Protein AF-A0A920PXG8-F1 (afdb_monomer)

pLDDT: mean 84.92, std 15.54, range [51.03, 98.5]

Nearest PDB structures (foldseek):
  7tkv-assembly1_A  TM=8.127E-01  e=6.609E-08  Brucella abortus 2308
  7tkv-assembly1_B  TM=7.914E-01  e=1.998E-07  Brucella abortus 2308
  4ayr-assembly1_A  TM=6.061E-01  e=6.310E+00  Caulobacter sp. K31
  1gsz-assembly1_A  TM=3.760E-01  e=9.124E+00  Alicyclobacillus acidocaldarius

Foldseek 3Di:
DVVVVVVCCVPCVVVCVVVVVVVVVVVVVVVPPPPPPPDCDPVVLVVLCVVQVVQFDPPQADGDWFFFFPPLVSLVSLLLCVLQVNDPVSLVRSVSNLVQLCPECQADPPPGAGAGTARGRRNHHGPPDGDPVSRVSSVVSVVSSCQCPDPPDDRPNCPPPPVVPDD

Radius of gyration: 22.2 Å; Cα contacts (8 Å, |Δi|>4): 178; chains: 1; bounding box: 36×55×65 Å

Structure (mmCIF, N/CA/C/O backbone):
data_AF-A0A920PXG8-F1
#
_entry.id   AF-A0A920PXG8-F1
#
loop_
_atom_site.group_PDB
_atom_site.id
_atom_site.type_symbol
_atom_site.label_atom_id
_atom_site.label_alt_id
_atom_site.label_comp_id
_atom_site.label_asym_id
_atom_site.label_entity_id
_atom_site.label_seq_id
_atom_site.pdbx_PDB_ins_code
_atom_site.Cartn_x
_atom_site.Cartn_y
_atom_site.Cartn_z
_atom_site.occupancy
_atom_site.B_iso_or_equiv
_atom_site.auth_seq_id
_atom_site.auth_comp_id
_atom_site.auth_asym_id
_atom_site.auth_atom_id
_atom_site.pdbx_PDB_model_num
ATOM 1 N N . MET A 1 1 ? -15.198 22.762 31.314 1.00 51.38 1 MET A N 1
ATOM 2 C CA . MET A 1 1 ? -14.134 22.666 30.285 1.00 51.38 1 MET A CA 1
ATOM 3 C C . MET A 1 1 ? -14.190 23.808 29.268 1.00 51.38 1 MET A C 1
ATOM 5 O O . MET A 1 1 ? -13.153 24.410 29.036 1.00 51.38 1 MET A O 1
ATOM 9 N N . LEU A 1 2 ? -15.358 24.199 28.737 1.00 52.75 2 LEU A N 1
ATOM 10 C CA . LEU A 1 2 ? -15.467 25.340 27.804 1.00 52.75 2 LEU A CA 1
ATOM 11 C C . LEU A 1 2 ? -15.042 26.699 28.407 1.00 52.75 2 LEU A C 1
ATOM 13 O O . LEU A 1 2 ? -14.399 27.492 27.730 1.00 52.75 2 LEU A O 1
ATOM 17 N N . GLU A 1 3 ? -15.285 26.941 29.700 1.00 55.19 3 GLU A N 1
ATOM 18 C CA . GLU A 1 3 ? -14.822 28.167 30.380 1.00 55.19 3 GLU A CA 1
ATOM 19 C C . GLU A 1 3 ? -13.302 28.240 30.599 1.00 55.19 3 GLU A C 1
ATOM 21 O O . GLU A 1 3 ? -12.749 29.327 30.751 1.00 55.19 3 GLU A O 1
ATOM 26 N N . SER A 1 4 ? -12.627 27.088 30.645 1.00 57.41 4 SER A N 1
ATOM 27 C CA . SER A 1 4 ? -11.168 27.006 30.795 1.00 57.41 4 SER A CA 1
ATOM 28 C C . SER A 1 4 ? -10.476 27.319 29.467 1.00 57.41 4 SER A C 1
ATOM 30 O O . SER A 1 4 ? -9.504 28.069 29.457 1.00 57.41 4 SER A O 1
ATOM 32 N N . VAL A 1 5 ? -11.041 26.851 28.349 1.00 62.44 5 VAL A N 1
ATOM 33 C CA . VAL A 1 5 ? -10.594 27.212 26.995 1.00 62.44 5 VAL A CA 1
ATOM 34 C C . VAL A 1 5 ? -10.846 28.700 26.716 1.00 62.44 5 VAL A C 1
ATOM 36 O O . VAL A 1 5 ? -9.954 29.390 26.228 1.00 62.44 5 VAL A O 1
ATOM 39 N N . ALA A 1 6 ? -12.012 29.230 27.106 1.00 67.19 6 ALA A N 1
ATOM 40 C CA . ALA A 1 6 ? -12.342 30.648 26.934 1.00 67.19 6 ALA A CA 1
ATOM 41 C C . ALA A 1 6 ? -11.426 31.587 27.748 1.00 67.19 6 ALA A C 1
ATOM 43 O O . ALA A 1 6 ? -10.987 32.614 27.231 1.00 67.19 6 ALA A O 1
ATOM 44 N N . ARG A 1 7 ? -11.077 31.219 28.993 1.00 61.12 7 ARG A N 1
ATOM 45 C CA . ARG A 1 7 ? -10.114 31.973 29.822 1.00 61.12 7 ARG A CA 1
ATOM 46 C C . ARG A 1 7 ? -8.683 31.896 29.293 1.00 61.12 7 ARG A C 1
ATOM 48 O O . ARG A 1 7 ? -7.979 32.902 29.319 1.00 61.12 7 ARG A O 1
ATOM 55 N N . SER A 1 8 ? -8.265 30.738 28.779 1.00 60.31 8 SER A N 1
ATOM 56 C CA . SER A 1 8 ? -6.946 30.596 28.150 1.00 60.31 8 SER A CA 1
ATOM 57 C C . SER A 1 8 ? -6.835 31.459 26.889 1.00 60.31 8 SER A C 1
ATOM 59 O O . SER A 1 8 ? -5.810 32.090 26.673 1.00 60.31 8 SER A O 1
ATOM 61 N N . TYR A 1 9 ? -7.905 31.573 26.095 1.00 60.62 9 TYR A N 1
ATOM 62 C CA . TYR A 1 9 ? -7.923 32.420 24.897 1.00 60.62 9 TYR A CA 1
ATOM 63 C C . TYR A 1 9 ? -7.805 33.924 25.210 1.00 60.62 9 TYR A C 1
ATOM 65 O O . TYR A 1 9 ? -7.191 34.669 24.449 1.00 60.62 9 TYR A O 1
ATOM 73 N N . GLN A 1 10 ? -8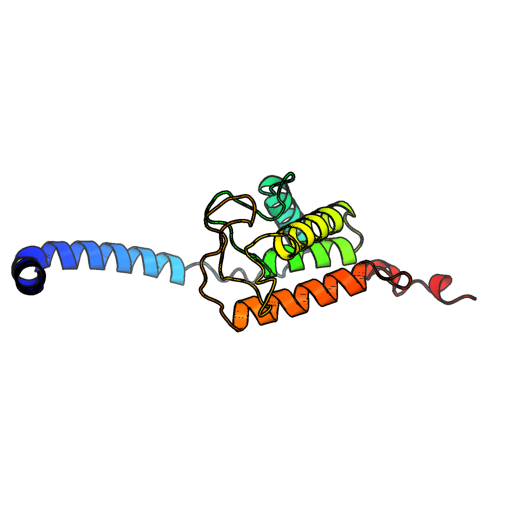.357 34.380 26.341 1.00 63.19 10 GLN A N 1
ATOM 74 C CA . GLN A 1 10 ? -8.258 35.782 26.769 1.00 63.19 10 GLN A CA 1
ATOM 75 C C . GLN A 1 10 ? -6.877 36.149 27.337 1.00 63.19 10 GLN A C 1
ATOM 77 O O . GLN A 1 10 ? -6.434 37.276 27.129 1.00 63.19 10 GLN A O 1
ATOM 82 N N . ASN A 1 11 ? -6.184 35.213 27.999 1.00 62.47 11 ASN A N 1
ATOM 83 C CA . ASN A 1 11 ? -4.898 35.472 28.666 1.00 62.47 11 ASN A CA 1
ATOM 84 C C . ASN A 1 11 ? -3.655 35.046 27.862 1.00 62.47 11 ASN A C 1
ATOM 86 O O . ASN A 1 11 ? -2.555 35.472 28.197 1.00 62.47 11 ASN A O 1
ATOM 90 N N . SER A 1 12 ? -3.805 34.246 26.802 1.00 60.56 12 SER A N 1
ATOM 91 C CA . SER A 1 12 ? -2.687 33.720 25.999 1.00 60.56 12 SER A CA 1
ATOM 92 C C . SER A 1 12 ? -2.583 34.362 24.611 1.00 60.56 12 SER A C 1
ATOM 94 O O . SER A 1 12 ? -2.053 33.745 23.695 1.00 60.56 12 SER A O 1
ATOM 96 N N . ARG A 1 13 ? -3.089 35.588 24.411 1.00 65.62 13 ARG A N 1
ATOM 97 C CA . ARG A 1 13 ? -3.131 36.232 23.082 1.00 65.62 13 ARG A CA 1
ATOM 98 C C . ARG A 1 13 ? -1.743 36.369 22.442 1.00 65.62 13 ARG A C 1
ATOM 100 O O . ARG A 1 13 ? -1.573 35.977 21.297 1.00 65.62 13 ARG A O 1
ATOM 107 N N . GLU A 1 14 ? -0.739 36.791 23.213 1.00 66.25 14 GLU A N 1
ATOM 108 C CA . GLU A 1 14 ? 0.660 36.859 22.752 1.00 66.25 14 GLU A CA 1
ATOM 109 C C . GLU A 1 14 ? 1.255 35.479 22.437 1.00 66.25 14 GLU A C 1
ATOM 111 O O . GLU A 1 14 ? 2.033 35.320 21.497 1.00 66.25 14 GLU A O 1
ATOM 116 N N . GLU A 1 15 ? 0.887 34.453 23.205 1.00 64.94 15 GLU A N 1
ATOM 117 C CA . GLU A 1 15 ? 1.354 33.086 22.982 1.00 64.94 15 GLU A CA 1
ATOM 118 C C . GLU A 1 15 ? 0.701 32.469 21.740 1.00 64.94 15 GLU A C 1
ATOM 120 O O . GLU A 1 15 ? 1.381 31.816 20.947 1.00 64.94 15 GLU A O 1
ATOM 125 N N . ILE A 1 16 ? -0.588 32.741 21.526 1.00 68.19 16 ILE A N 1
ATOM 126 C CA . ILE A 1 16 ? -1.334 32.368 20.325 1.00 68.19 16 ILE A CA 1
ATOM 127 C C . ILE A 1 16 ? -0.750 33.083 19.107 1.00 68.19 16 ILE A C 1
ATOM 129 O O . ILE A 1 16 ? -0.527 32.427 18.093 1.00 68.19 16 ILE A O 1
ATOM 133 N N . ASP A 1 17 ? -0.426 34.373 19.197 1.00 75.38 17 ASP A N 1
ATOM 134 C CA . ASP A 1 17 ? 0.199 35.124 18.101 1.00 75.38 17 ASP A CA 1
ATOM 135 C C . ASP A 1 17 ? 1.601 34.582 17.776 1.00 75.38 17 ASP A C 1
ATOM 137 O O . ASP A 1 17 ? 1.953 34.408 16.606 1.00 75.38 17 ASP A O 1
ATOM 141 N N . ARG A 1 18 ? 2.382 34.210 18.799 1.00 73.31 18 ARG A N 1
ATOM 142 C CA . ARG A 1 18 ? 3.701 33.579 18.631 1.00 73.31 18 ARG A CA 1
ATOM 143 C C . ARG A 1 18 ? 3.605 32.209 17.956 1.00 73.31 18 ARG A C 1
ATOM 145 O O . ARG A 1 18 ? 4.342 31.947 17.005 1.00 73.31 18 ARG A O 1
ATOM 152 N N . VAL A 1 19 ? 2.701 31.345 18.420 1.00 70.94 19 VAL A N 1
ATOM 153 C CA . VAL A 1 19 ? 2.480 30.006 17.843 1.00 70.94 19 VAL A CA 1
ATOM 154 C C . VAL A 1 19 ? 1.915 30.123 16.425 1.00 70.94 19 VAL A C 1
ATOM 156 O O . VAL A 1 19 ? 2.380 29.435 15.519 1.00 70.94 19 VAL A O 1
ATOM 159 N N . THR A 1 20 ? 0.991 31.054 16.190 1.00 69.12 20 THR A N 1
ATOM 160 C CA . THR A 1 20 ? 0.425 31.329 14.860 1.00 69.12 20 THR A CA 1
ATOM 161 C C . THR A 1 20 ? 1.492 31.857 13.903 1.00 69.12 20 THR A C 1
ATOM 163 O O . THR A 1 20 ? 1.558 31.407 12.760 1.00 69.12 20 THR A O 1
ATOM 166 N N . GLY A 1 21 ? 2.390 32.737 14.357 1.00 73.31 21 GLY A N 1
ATOM 167 C CA . GLY A 1 21 ? 3.537 33.200 13.570 1.00 73.31 21 GLY A CA 1
ATOM 168 C C . GLY A 1 21 ? 4.521 32.074 13.229 1.00 73.31 21 GLY A C 1
ATOM 169 O O . GLY A 1 21 ? 5.015 31.990 12.101 1.00 73.31 21 GLY A O 1
ATOM 170 N N . GLN A 1 22 ? 4.764 31.151 14.163 1.00 71.62 22 GLN A N 1
ATOM 171 C CA . GLN A 1 22 ? 5.588 29.962 13.917 1.00 71.62 22 GLN A CA 1
ATOM 172 C C . GLN A 1 22 ? 4.940 29.003 12.910 1.00 71.62 22 GLN A C 1
ATOM 174 O O . GLN A 1 22 ? 5.610 28.549 11.985 1.00 71.62 22 GLN A O 1
ATOM 179 N N . ILE A 1 23 ? 3.635 28.754 13.018 1.00 71.25 23 ILE A N 1
ATOM 180 C CA . ILE A 1 23 ? 2.898 27.917 12.061 1.00 71.25 23 ILE A CA 1
ATOM 181 C C . ILE A 1 23 ? 2.860 28.581 10.678 1.00 71.25 23 ILE A C 1
ATOM 183 O O . ILE A 1 23 ? 3.127 27.926 9.675 1.00 71.25 23 ILE A O 1
ATOM 187 N N . THR A 1 24 ? 2.613 29.892 10.611 1.00 72.56 24 THR A N 1
ATOM 188 C CA . THR A 1 24 ? 2.555 30.649 9.346 1.00 72.56 24 THR A CA 1
ATOM 189 C C . THR A 1 24 ? 3.915 30.671 8.645 1.00 72.56 24 THR A C 1
ATOM 191 O O . THR A 1 24 ? 3.995 30.468 7.435 1.00 72.56 24 THR A O 1
ATOM 194 N N . SER A 1 25 ? 5.007 30.851 9.394 1.00 67.69 25 SER A N 1
ATOM 195 C CA . SER A 1 25 ? 6.367 30.814 8.836 1.00 67.69 25 SER A CA 1
ATOM 196 C C . SER A 1 25 ? 6.792 29.412 8.386 1.00 67.69 25 SER A C 1
ATOM 198 O O . SER A 1 25 ? 7.531 29.284 7.408 1.00 67.69 25 SER A O 1
ATOM 200 N N . GLN A 1 26 ? 6.295 28.354 9.032 1.00 61.69 26 GLN A N 1
ATOM 201 C CA . GLN A 1 26 ? 6.493 26.976 8.576 1.00 61.69 26 GLN A CA 1
ATOM 202 C C . GLN A 1 26 ? 5.644 26.645 7.339 1.00 61.69 26 GLN A C 1
ATOM 204 O O . GLN A 1 26 ? 6.171 26.074 6.386 1.00 61.69 26 GLN A O 1
ATOM 209 N N . MET A 1 27 ? 4.380 27.076 7.287 1.00 59.16 27 MET A N 1
ATOM 210 C CA . MET A 1 27 ? 3.513 26.914 6.109 1.00 59.16 27 MET A CA 1
ATOM 211 C C . MET A 1 27 ? 4.034 27.686 4.890 1.00 59.16 27 MET A C 1
ATOM 213 O O . MET A 1 27 ? 3.983 27.173 3.773 1.00 59.16 27 MET A O 1
ATOM 217 N N . GLY A 1 28 ? 4.606 28.878 5.096 1.00 60.09 28 GLY A N 1
ATOM 218 C CA . GLY A 1 28 ? 5.270 29.645 4.038 1.00 60.09 28 GLY A CA 1
ATOM 219 C C . GLY A 1 28 ? 6.450 28.899 3.405 1.00 60.09 28 GLY A C 1
ATOM 220 O O . GLY A 1 28 ? 6.676 29.026 2.206 1.00 60.09 28 GLY A O 1
ATOM 221 N N . ARG A 1 29 ? 7.151 28.052 4.172 1.00 56.09 29 ARG A N 1
ATOM 222 C CA . ARG A 1 29 ? 8.226 27.188 3.654 1.00 56.09 29 ARG A CA 1
ATOM 223 C C . ARG A 1 29 ? 7.697 25.992 2.864 1.00 56.09 29 ARG A C 1
ATOM 225 O O . ARG A 1 29 ? 8.325 25.601 1.888 1.00 56.09 29 ARG A O 1
ATOM 232 N N . THR A 1 30 ? 6.541 25.439 3.233 1.00 53.44 30 THR A N 1
ATOM 233 C CA . THR A 1 30 ? 5.891 24.357 2.471 1.00 53.44 30 THR A CA 1
ATOM 234 C C . THR A 1 30 ? 5.320 24.863 1.141 1.00 53.44 30 THR A C 1
ATOM 236 O O . THR A 1 30 ? 5.427 24.174 0.132 1.00 53.44 30 THR A O 1
ATOM 239 N N . GLY A 1 31 ? 4.789 26.092 1.106 1.00 52.50 31 GLY A N 1
ATOM 240 C CA . GLY A 1 31 ? 4.329 26.752 -0.127 1.00 52.50 31 GLY A CA 1
ATOM 241 C C . GLY A 1 31 ? 5.448 27.287 -1.033 1.00 52.50 31 GLY A C 1
ATOM 242 O O . GLY A 1 31 ? 5.178 27.679 -2.163 1.00 52.50 31 GLY A O 1
ATOM 243 N N . GLN A 1 32 ? 6.693 27.300 -0.547 1.00 54.75 32 GLN A N 1
ATOM 244 C CA . GLN A 1 32 ? 7.900 27.701 -1.281 1.00 54.75 32 GLN A CA 1
ATOM 245 C C . GLN A 1 32 ? 8.802 26.514 -1.634 1.00 54.75 32 GLN A C 1
ATOM 247 O O . GLN A 1 32 ? 9.963 26.726 -1.986 1.00 54.75 32 GLN A O 1
ATOM 252 N N . MET A 1 33 ? 8.312 25.268 -1.557 1.00 52.31 33 MET A N 1
ATOM 253 C CA . MET A 1 33 ? 9.042 24.180 -2.205 1.00 52.31 33 MET A CA 1
ATOM 254 C C . MET A 1 33 ? 9.148 24.541 -3.690 1.00 52.31 33 MET A C 1
ATOM 256 O O . MET A 1 33 ? 8.106 24.721 -4.327 1.00 52.31 33 MET A O 1
ATOM 260 N N . PRO A 1 34 ? 10.364 24.725 -4.239 1.00 57.78 34 PRO A N 1
ATOM 261 C CA . PRO A 1 34 ? 10.504 25.021 -5.650 1.00 57.78 34 PRO A CA 1
ATOM 262 C C . PRO A 1 34 ? 9.809 23.896 -6.407 1.00 57.78 34 PRO A C 1
ATOM 264 O O . PRO A 1 34 ? 10.092 22.720 -6.167 1.00 57.78 34 PRO A O 1
ATOM 267 N N . VAL A 1 35 ? 8.861 24.260 -7.272 1.00 56.53 35 VAL A N 1
ATOM 268 C CA . VAL A 1 35 ? 8.311 23.322 -8.245 1.00 56.53 35 VAL A CA 1
ATOM 269 C C . VAL A 1 35 ? 9.511 22.847 -9.044 1.00 56.53 35 VAL A C 1
ATOM 271 O O . VAL A 1 35 ? 10.124 23.616 -9.783 1.00 56.53 35 VAL A O 1
ATOM 274 N N . ASN A 1 36 ? 9.930 21.614 -8.787 1.00 59.72 36 ASN A N 1
ATOM 275 C CA . ASN A 1 36 ? 11.034 21.025 -9.506 1.00 59.72 36 ASN A CA 1
ATOM 276 C C . ASN A 1 36 ? 10.472 20.624 -10.869 1.00 59.72 36 ASN A C 1
ATOM 278 O O . ASN A 1 36 ? 9.922 19.541 -11.021 1.00 59.72 36 ASN A O 1
ATOM 282 N N . ASP A 1 37 ? 10.560 21.545 -11.828 1.00 64.19 37 ASP A N 1
ATOM 283 C CA . ASP A 1 37 ? 10.114 21.368 -13.219 1.00 64.19 37 ASP A CA 1
ATOM 284 C C . ASP A 1 37 ? 11.028 20.410 -14.006 1.00 64.19 37 ASP A C 1
ATOM 286 O O . ASP A 1 37 ? 10.875 20.213 -15.212 1.00 64.19 37 ASP A O 1
ATOM 290 N N . SER A 1 38 ? 12.005 19.804 -13.322 1.00 70.75 38 SER A N 1
ATOM 291 C CA . SER A 1 38 ? 12.823 18.741 -13.882 1.00 70.75 38 SER A CA 1
ATOM 292 C C . SER A 1 38 ? 11.922 17.556 -14.244 1.00 70.75 38 SER A C 1
ATOM 294 O O . SER A 1 38 ? 11.172 17.074 -13.389 1.00 70.75 38 SER A O 1
ATOM 296 N N . PRO A 1 39 ? 11.978 17.060 -15.490 1.00 75.00 39 PRO A N 1
ATOM 297 C CA . PRO A 1 39 ? 11.186 15.910 -15.892 1.00 75.00 39 PRO A CA 1
ATOM 298 C C . PRO A 1 39 ? 11.529 14.704 -15.015 1.00 75.00 39 PRO A C 1
ATOM 300 O O . PRO A 1 39 ? 12.689 14.488 -14.670 1.00 75.00 39 PRO A O 1
ATOM 303 N N . VAL A 1 40 ? 10.518 13.900 -14.677 1.00 77.50 40 VAL A N 1
ATOM 304 C CA . VAL A 1 40 ? 10.722 12.622 -13.983 1.00 77.50 40 VAL A CA 1
ATOM 305 C C . VAL A 1 40 ? 11.592 11.734 -14.872 1.00 77.50 40 VAL A C 1
ATOM 307 O O . VAL A 1 40 ? 11.175 11.362 -15.972 1.00 77.50 40 VAL A O 1
ATOM 310 N N . THR A 1 41 ? 12.803 11.415 -14.413 1.00 86.88 41 THR A N 1
ATOM 311 C CA . THR A 1 41 ? 13.753 10.577 -15.152 1.00 86.88 41 THR A CA 1
ATOM 312 C C . THR A 1 41 ? 13.678 9.121 -14.693 1.00 86.88 41 THR A C 1
ATOM 314 O O . THR A 1 41 ? 13.064 8.787 -13.677 1.00 86.88 41 THR A O 1
ATOM 317 N N . VAL A 1 42 ? 14.331 8.229 -15.442 1.00 86.75 42 VAL A N 1
ATOM 318 C CA . VAL A 1 42 ? 14.521 6.829 -15.027 1.00 86.75 42 VAL A CA 1
ATOM 319 C C . VAL A 1 42 ? 15.301 6.756 -13.706 1.00 86.75 42 VAL A C 1
ATOM 321 O O . VAL A 1 42 ? 14.950 5.962 -12.836 1.00 86.75 42 VAL A O 1
ATOM 324 N N . ASP A 1 43 ? 16.274 7.647 -13.497 1.00 90.19 43 ASP A N 1
ATOM 325 C CA . ASP A 1 43 ? 17.016 7.736 -12.234 1.00 90.19 43 ASP A CA 1
ATOM 326 C C . ASP A 1 43 ? 16.097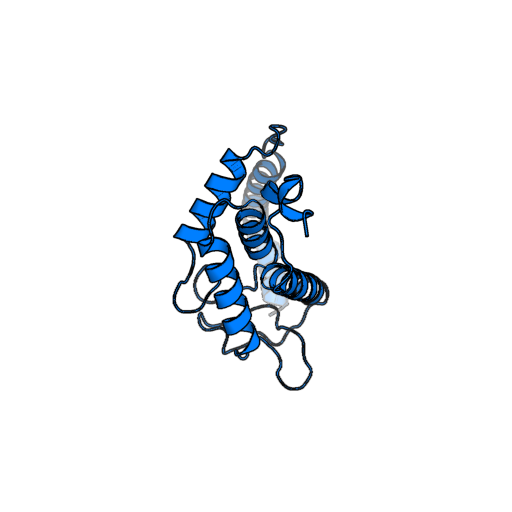 8.091 -11.059 1.00 90.19 43 ASP A C 1
ATOM 328 O O 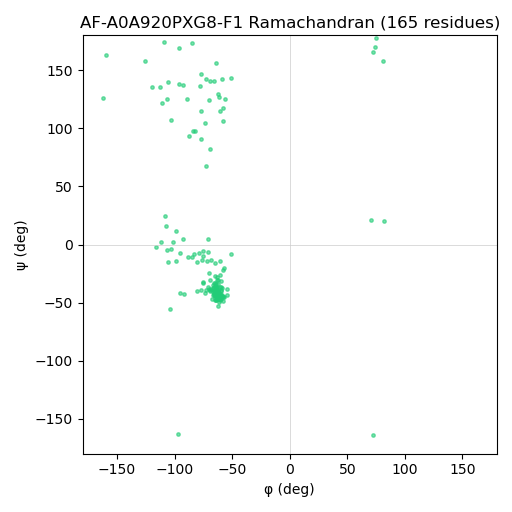. ASP A 1 43 ? 16.189 7.472 -10.000 1.00 90.19 43 ASP A O 1
ATOM 332 N N . THR A 1 44 ? 15.120 8.985 -11.262 1.00 89.75 44 THR A N 1
ATOM 333 C CA . THR A 1 44 ? 14.096 9.284 -10.245 1.00 89.75 44 THR A CA 1
ATOM 334 C C . THR A 1 44 ? 13.303 8.032 -9.849 1.00 89.75 44 THR A C 1
AT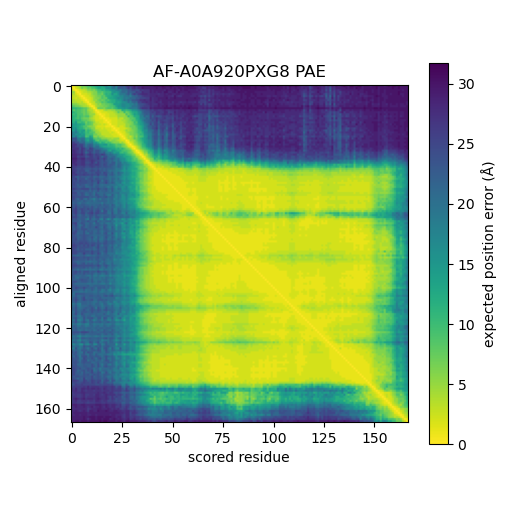OM 336 O O . THR A 1 44 ? 12.978 7.845 -8.675 1.00 89.75 44 THR A O 1
ATOM 339 N N . LEU A 1 45 ? 13.003 7.137 -10.800 1.00 90.12 45 LEU A N 1
ATOM 340 C CA . LEU A 1 45 ? 12.336 5.862 -10.503 1.00 90.12 45 LEU A CA 1
ATOM 341 C C . LEU A 1 45 ? 13.247 4.902 -9.724 1.00 90.12 45 LEU A C 1
ATOM 343 O O . LEU A 1 45 ? 12.768 4.236 -8.803 1.00 90.12 45 LEU A O 1
ATOM 347 N N . HIS A 1 46 ? 14.541 4.842 -10.050 1.00 95.25 46 HIS A N 1
ATOM 348 C CA . HIS A 1 46 ? 15.523 4.043 -9.307 1.00 95.25 46 HIS A CA 1
ATOM 349 C C . HIS A 1 46 ? 15.701 4.534 -7.863 1.00 95.25 46 HIS A C 1
ATOM 351 O O . HIS A 1 46 ? 15.739 3.722 -6.932 1.00 95.25 46 HIS A O 1
ATOM 357 N N . GLU A 1 47 ? 15.748 5.847 -7.651 1.00 95.12 47 GLU A N 1
ATOM 358 C CA . GLU A 1 47 ? 15.813 6.455 -6.318 1.00 95.12 47 GLU A CA 1
ATOM 359 C C . GLU A 1 47 ? 14.539 6.190 -5.506 1.00 95.12 47 GLU A C 1
ATOM 361 O O . GLU A 1 47 ? 14.613 5.801 -4.333 1.00 95.12 47 GLU A O 1
ATOM 366 N N . ALA A 1 48 ? 13.367 6.329 -6.135 1.00 93.81 48 ALA A N 1
ATOM 367 C CA . ALA A 1 48 ? 12.089 6.017 -5.502 1.00 93.81 48 ALA A CA 1
ATOM 368 C C . ALA A 1 48 ? 12.019 4.539 -5.091 1.00 93.81 48 ALA A C 1
ATOM 370 O O . ALA A 1 48 ? 11.680 4.238 -3.944 1.00 93.81 48 ALA A O 1
ATOM 371 N N . TYR A 1 49 ? 12.402 3.619 -5.984 1.00 96.94 49 TYR A N 1
ATOM 372 C CA . TYR A 1 49 ? 12.492 2.193 -5.665 1.00 96.94 49 TYR A CA 1
ATOM 373 C C . TYR A 1 49 ? 13.443 1.940 -4.492 1.00 96.94 49 TYR A C 1
ATOM 375 O O . TYR A 1 49 ? 13.061 1.267 -3.539 1.00 96.94 49 TYR A O 1
ATOM 383 N N . THR A 1 50 ? 14.649 2.509 -4.521 1.00 96.94 50 THR A N 1
ATOM 384 C CA . THR A 1 50 ? 15.662 2.313 -3.470 1.00 96.94 50 THR A CA 1
ATOM 385 C C . THR A 1 50 ? 15.154 2.794 -2.113 1.00 96.94 50 THR A C 1
ATOM 387 O O . THR A 1 50 ? 15.289 2.094 -1.106 1.00 96.94 50 THR A O 1
ATOM 390 N N . THR A 1 51 ? 14.500 3.956 -2.085 1.00 96.38 51 THR A N 1
ATOM 391 C CA . THR A 1 51 ? 13.902 4.520 -0.869 1.00 96.38 51 THR A CA 1
ATOM 392 C C . THR A 1 51 ? 12.795 3.620 -0.325 1.00 96.38 51 THR A C 1
ATOM 394 O O . THR A 1 51 ? 12.770 3.321 0.871 1.00 96.38 51 THR A O 1
ATOM 397 N N . LEU A 1 52 ? 11.896 3.148 -1.192 1.00 96.38 52 LEU A N 1
ATOM 398 C CA . LEU A 1 52 ? 10.813 2.250 -0.798 1.00 96.38 52 LEU A CA 1
ATOM 399 C C . LEU A 1 52 ? 11.351 0.901 -0.315 1.00 96.38 52 LEU A C 1
ATOM 401 O O . LEU A 1 52 ? 10.939 0.440 0.742 1.00 96.38 52 LEU A O 1
ATOM 405 N N . ALA A 1 53 ? 12.305 0.306 -1.032 1.00 96.62 53 ALA A N 1
ATOM 406 C CA . ALA A 1 53 ? 12.920 -0.976 -0.694 1.00 96.62 53 ALA A CA 1
ATOM 407 C C . ALA A 1 53 ? 13.703 -0.937 0.623 1.00 96.62 53 ALA A C 1
ATOM 409 O O . ALA A 1 53 ? 13.706 -1.925 1.357 1.00 96.62 53 ALA A O 1
ATOM 410 N N . THR A 1 54 ? 14.333 0.195 0.943 1.00 96.19 54 THR A N 1
ATOM 411 C CA . THR A 1 54 ? 15.067 0.381 2.205 1.00 96.19 54 THR A CA 1
ATOM 412 C C . THR A 1 54 ? 14.124 0.453 3.406 1.00 96.19 54 THR A C 1
ATOM 414 O O . THR A 1 54 ? 14.428 -0.092 4.461 1.00 96.19 54 THR A O 1
ATOM 417 N N . ASN A 1 55 ? 12.964 1.095 3.248 1.00 94.56 55 ASN A N 1
ATOM 418 C CA . ASN A 1 55 ? 11.984 1.282 4.326 1.00 94.56 55 ASN A CA 1
ATOM 419 C C . ASN A 1 55 ? 10.908 0.184 4.377 1.00 94.56 55 ASN A C 1
ATOM 421 O O . ASN A 1 55 ? 9.939 0.293 5.135 1.00 94.56 55 ASN A O 1
ATOM 425 N N . PHE A 1 56 ? 11.037 -0.841 3.537 1.00 97.50 56 PHE A N 1
ATOM 426 C CA . PHE A 1 56 ? 10.042 -1.889 3.402 1.00 97.50 56 PHE A CA 1
ATOM 427 C C . PHE A 1 56 ? 10.124 -2.902 4.541 1.00 97.50 56 PHE A C 1
ATOM 429 O O . PHE A 1 56 ? 11.198 -3.387 4.901 1.00 97.50 56 PHE A O 1
ATOM 436 N N . ASP A 1 57 ? 8.964 -3.275 5.070 1.00 97.06 57 ASP A N 1
ATOM 437 C CA . ASP A 1 57 ? 8.839 -4.366 6.025 1.00 97.06 57 ASP A CA 1
ATOM 438 C C . ASP A 1 57 ? 8.743 -5.697 5.263 1.00 97.06 57 ASP A C 1
ATOM 440 O O . ASP A 1 57 ? 7.676 -6.099 4.803 1.00 97.06 57 ASP A O 1
ATOM 444 N N . TYR A 1 58 ? 9.865 -6.408 5.139 1.00 96.19 58 TYR A N 1
ATOM 445 C CA . TYR A 1 58 ? 9.925 -7.697 4.438 1.00 96.19 58 TYR A CA 1
ATOM 446 C C . TYR A 1 58 ? 9.233 -8.854 5.178 1.00 96.19 58 TYR A C 1
ATOM 448 O O . TYR A 1 58 ? 9.118 -9.941 4.615 1.00 96.19 58 TYR A O 1
ATOM 456 N N . GLN A 1 59 ? 8.769 -8.658 6.416 1.00 95.81 59 GLN A N 1
ATOM 457 C CA . GLN A 1 59 ? 8.049 -9.688 7.173 1.00 95.81 59 GLN A CA 1
ATOM 458 C C . GLN A 1 59 ? 6.532 -9.530 7.038 1.00 95.81 59 GLN A C 1
ATOM 460 O O . GLN A 1 59 ? 5.809 -10.518 6.859 1.00 95.81 59 GLN A O 1
ATOM 465 N N . ASN A 1 60 ? 6.043 -8.290 7.104 1.00 96.75 60 ASN A N 1
ATOM 466 C CA . ASN A 1 60 ? 4.608 -7.993 7.112 1.00 96.75 60 ASN A CA 1
ATOM 467 C C . ASN A 1 60 ? 4.129 -7.201 5.891 1.00 96.75 60 ASN A C 1
ATOM 469 O O . ASN A 1 60 ? 2.934 -6.952 5.780 1.00 96.75 60 ASN A O 1
ATOM 473 N N . GLY A 1 61 ? 5.011 -6.808 4.974 1.00 96.81 61 GLY A N 1
ATOM 474 C CA . GLY A 1 61 ? 4.680 -5.983 3.812 1.00 96.81 61 GLY A CA 1
ATOM 475 C C . GLY A 1 61 ? 4.382 -4.523 4.165 1.00 96.81 61 GLY A C 1
ATOM 476 O O . GLY A 1 61 ? 4.141 -4.182 5.321 1.00 96.81 61 GLY A O 1
ATOM 477 N N . GLY A 1 62 ? 4.365 -3.646 3.165 1.00 94.62 62 GLY A N 1
ATOM 478 C CA . GLY A 1 62 ? 4.226 -2.196 3.315 1.00 94.62 62 GLY A CA 1
ATOM 479 C C . GLY A 1 62 ? 5.478 -1.525 3.879 1.00 94.62 62 GLY A C 1
ATOM 480 O O . GLY A 1 62 ? 6.563 -2.100 3.879 1.00 94.62 62 GLY A O 1
ATOM 481 N N . THR A 1 63 ? 5.336 -0.288 4.349 1.00 89.81 63 THR A N 1
ATOM 482 C CA . THR A 1 63 ? 6.438 0.472 4.957 1.00 89.81 63 THR A CA 1
ATOM 483 C C . THR A 1 63 ? 6.054 0.964 6.347 1.00 89.81 63 THR A C 1
ATOM 485 O O . THR A 1 63 ? 4.869 1.095 6.667 1.00 89.81 63 THR A O 1
ATOM 488 N N . GLY A 1 64 ? 7.069 1.247 7.162 1.00 81.38 64 GLY A N 1
ATOM 489 C CA . GLY A 1 64 ? 6.893 1.818 8.493 1.00 81.38 64 GLY A CA 1
ATOM 490 C C . GLY A 1 64 ? 6.388 0.833 9.552 1.00 81.38 64 GLY A C 1
ATOM 491 O O . GLY A 1 64 ? 6.131 -0.343 9.297 1.00 81.38 64 GLY A O 1
ATOM 492 N N . ASN A 1 65 ? 6.276 1.357 10.772 1.00 86.25 65 ASN A N 1
ATOM 493 C CA . ASN A 1 65 ? 5.793 0.643 11.953 1.00 86.25 65 ASN A CA 1
ATOM 494 C C . ASN A 1 65 ? 4.295 0.928 12.186 1.00 86.25 65 ASN A C 1
ATOM 496 O O . ASN A 1 65 ? 3.590 1.406 11.303 1.00 86.25 65 ASN A O 1
ATOM 500 N N . ALA A 1 66 ? 3.808 0.647 13.393 1.00 91.25 66 ALA A N 1
ATOM 501 C CA . ALA A 1 66 ? 2.486 1.050 13.854 1.00 91.25 66 ALA A CA 1
ATOM 502 C C . ALA A 1 66 ? 2.376 2.583 14.064 1.00 91.25 66 ALA A C 1
ATOM 504 O O . ALA A 1 66 ? 3.303 3.167 14.633 1.00 91.25 66 ALA A O 1
ATOM 505 N N . PRO A 1 67 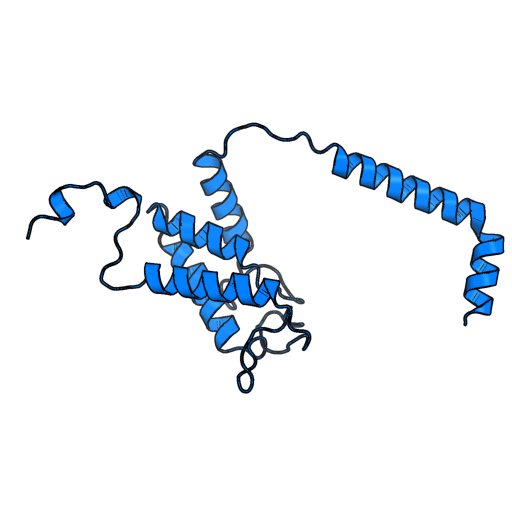? 1.248 3.232 13.708 1.00 94.00 67 PRO A N 1
ATOM 506 C CA . PRO A 1 67 ? 0.141 2.711 12.900 1.00 94.00 67 PRO A CA 1
ATOM 507 C C . PRO A 1 67 ? 0.525 2.579 11.417 1.00 94.00 67 PRO A C 1
ATOM 509 O O . PRO A 1 67 ? 1.217 3.433 10.860 1.00 94.00 67 PRO A O 1
ATOM 512 N N . LYS A 1 68 ? 0.037 1.521 10.766 1.00 95.81 68 LYS A N 1
ATOM 513 C CA . LYS A 1 68 ? 0.435 1.127 9.414 1.00 95.81 68 LYS A CA 1
ATOM 514 C C . LYS A 1 68 ? -0.642 1.437 8.378 1.00 95.81 68 LYS A C 1
ATOM 516 O O . LYS A 1 68 ? -1.785 0.997 8.502 1.00 95.81 68 LYS A O 1
ATOM 521 N N . PHE A 1 69 ? -0.268 2.180 7.338 1.00 96.62 69 PHE A N 1
ATOM 522 C CA . PHE A 1 69 ? -1.190 2.690 6.319 1.00 96.62 69 PHE A CA 1
ATOM 523 C C . PHE A 1 69 ? -1.079 1.925 4.990 1.00 96.62 69 PHE A C 1
ATOM 525 O O . PHE A 1 69 ? 0.042 1.675 4.535 1.00 96.62 69 PHE A O 1
ATOM 532 N N . PRO A 1 70 ? -2.202 1.630 4.303 1.00 95.12 70 PRO A N 1
ATOM 533 C CA . PRO A 1 70 ? -2.214 1.095 2.942 1.00 95.12 70 PRO A CA 1
ATOM 534 C C . PRO A 1 70 ? -1.741 2.154 1.934 1.00 95.12 70 PRO A C 1
ATOM 536 O O . PRO A 1 70 ? -2.534 2.847 1.300 1.00 95.12 70 PRO A O 1
ATOM 539 N N . GLN A 1 71 ? -0.427 2.326 1.787 1.00 96.12 71 GLN A N 1
ATOM 540 C CA . GLN A 1 71 ? 0.175 3.315 0.885 1.00 96.12 71 GLN A CA 1
ATOM 541 C C . GLN A 1 71 ? 0.039 2.903 -0.595 1.00 96.12 71 GLN A C 1
ATOM 543 O O . GLN A 1 71 ? 1.029 2.606 -1.267 1.00 96.12 71 GLN A O 1
ATOM 548 N N . ALA A 1 72 ? -1.189 2.883 -1.119 1.00 97.50 72 ALA A N 1
ATOM 549 C CA . ALA A 1 72 ? -1.505 2.346 -2.443 1.00 97.50 72 ALA A CA 1
ATOM 550 C C . ALA A 1 72 ? -0.670 2.981 -3.571 1.00 97.50 72 ALA A C 1
ATOM 552 O O . ALA A 1 72 ? -0.211 2.286 -4.472 1.00 97.50 72 ALA A O 1
ATOM 553 N N . MET A 1 73 ? -0.404 4.288 -3.496 1.00 96.50 73 MET A N 1
ATOM 554 C CA . MET A 1 73 ? 0.414 4.990 -4.493 1.00 96.50 73 MET A CA 1
ATOM 555 C C . MET A 1 73 ? 1.884 4.548 -4.485 1.00 96.50 73 MET A C 1
ATOM 557 O O . MET A 1 73 ? 2.476 4.407 -5.550 1.00 96.50 73 MET A O 1
ATOM 561 N N . ASN A 1 74 ? 2.464 4.267 -3.314 1.00 97.00 74 ASN A N 1
ATOM 562 C CA . ASN A 1 74 ? 3.837 3.760 -3.223 1.00 97.00 74 ASN A CA 1
ATOM 563 C C . ASN A 1 74 ? 3.939 2.360 -3.839 1.00 97.00 74 ASN A C 1
ATOM 565 O O . ASN A 1 74 ? 4.889 2.053 -4.556 1.00 97.00 74 ASN A O 1
ATOM 569 N N . LEU A 1 75 ? 2.925 1.526 -3.607 1.00 97.88 75 LEU A N 1
ATOM 570 C CA . LEU A 1 75 ? 2.841 0.194 -4.203 1.00 97.88 75 LEU A CA 1
ATOM 571 C C . LEU A 1 75 ? 2.651 0.261 -5.728 1.00 97.88 75 LEU A C 1
ATOM 573 O O . LEU A 1 75 ? 3.239 -0.541 -6.445 1.00 97.88 75 LEU A O 1
ATOM 577 N N . GLU A 1 76 ? 1.913 1.248 -6.248 1.00 97.25 76 GLU A N 1
ATOM 578 C CA . GLU A 1 76 ? 1.819 1.500 -7.697 1.00 97.25 76 GLU A CA 1
ATOM 579 C C . GLU A 1 76 ? 3.171 1.895 -8.310 1.00 97.25 76 GLU A C 1
ATOM 581 O O . GLU A 1 76 ? 3.469 1.488 -9.432 1.00 97.25 76 GLU A O 1
ATOM 586 N N . VAL A 1 77 ? 4.008 2.659 -7.597 1.00 96.06 77 VAL A N 1
ATOM 587 C CA . VAL A 1 77 ? 5.370 2.986 -8.060 1.00 96.06 77 VAL A CA 1
ATOM 588 C C . VAL A 1 77 ? 6.214 1.718 -8.181 1.00 96.06 77 VAL A C 1
ATOM 590 O O . VAL A 1 77 ? 6.825 1.502 -9.226 1.00 96.06 77 VAL A O 1
ATOM 593 N N . LEU A 1 78 ? 6.195 0.847 -7.166 1.00 97.19 78 LEU A N 1
ATOM 594 C CA . LEU A 1 78 ? 6.885 -0.449 -7.218 1.00 97.19 78 LEU A CA 1
ATOM 595 C C . LEU A 1 78 ? 6.365 -1.318 -8.367 1.00 97.19 78 LEU A C 1
ATOM 597 O O . LEU A 1 78 ? 7.148 -1.907 -9.111 1.00 97.19 78 LEU A O 1
ATOM 601 N N . LEU A 1 79 ? 5.048 -1.355 -8.560 1.00 95.69 79 LEU A N 1
ATOM 602 C CA . LEU A 1 79 ? 4.451 -2.136 -9.631 1.00 95.69 79 LEU A CA 1
ATOM 603 C C . LEU A 1 79 ? 4.863 -1.612 -11.011 1.00 95.69 79 LEU A C 1
ATOM 605 O O . LEU A 1 79 ? 5.231 -2.396 -11.878 1.00 95.69 79 LEU A O 1
ATOM 609 N N . ARG A 1 80 ? 4.871 -0.292 -11.224 1.00 93.44 80 ARG A N 1
ATOM 610 C CA . ARG A 1 80 ? 5.374 0.313 -12.471 1.00 93.44 80 ARG A CA 1
ATOM 611 C C . ARG A 1 80 ? 6.855 0.023 -12.686 1.00 93.44 80 ARG A C 1
ATOM 613 O O . ARG A 1 80 ? 7.249 -0.302 -13.801 1.00 93.44 80 ARG A O 1
ATOM 620 N N . TYR A 1 81 ? 7.653 0.0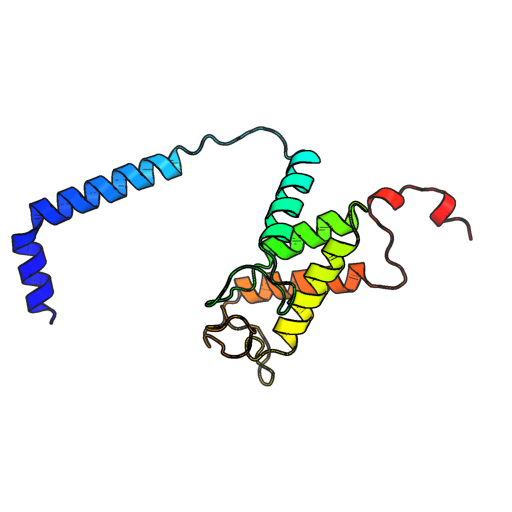92 -11.625 1.00 94.94 81 TYR A N 1
ATOM 621 C CA . TYR A 1 81 ? 9.077 -0.228 -11.666 1.00 94.94 81 TYR A CA 1
ATOM 622 C C . TYR A 1 81 ? 9.322 -1.674 -12.126 1.00 94.94 81 TYR A C 1
ATOM 624 O O . TYR A 1 81 ? 10.137 -1.912 -13.018 1.00 94.94 81 TYR A O 1
ATOM 632 N N . TYR A 1 82 ? 8.546 -2.626 -11.597 1.00 94.94 82 TYR A N 1
ATOM 633 C CA . TYR A 1 82 ? 8.516 -4.001 -12.098 1.00 94.94 82 TYR A CA 1
ATOM 634 C C . TYR A 1 82 ? 8.082 -4.064 -13.566 1.00 94.94 82 TYR A C 1
ATOM 636 O O . TYR A 1 82 ? 8.727 -4.724 -14.377 1.00 94.94 82 TYR A O 1
ATOM 644 N N . ARG A 1 83 ? 7.009 -3.355 -13.938 1.00 91.94 83 ARG A N 1
ATOM 645 C CA . ARG A 1 83 ? 6.450 -3.433 -15.292 1.00 91.94 83 ARG A CA 1
ATOM 646 C C . ARG A 1 83 ? 7.402 -2.949 -16.386 1.00 91.94 83 ARG A C 1
ATOM 648 O O . ARG A 1 83 ? 7.320 -3.442 -17.510 1.00 91.94 83 ARG A O 1
ATOM 655 N N . HIS A 1 84 ? 8.30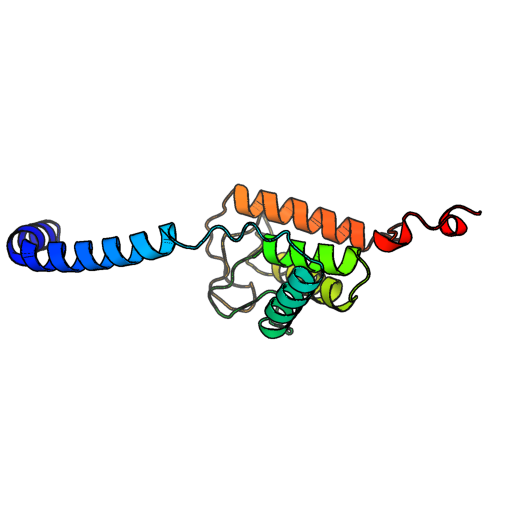9 -2.035 -16.057 1.00 90.75 84 HIS A N 1
ATOM 656 C CA . HIS A 1 84 ? 9.395 -1.607 -16.940 1.00 90.75 84 HIS A CA 1
ATOM 657 C C . HIS A 1 84 ? 10.548 -2.621 -17.057 1.00 90.75 84 HIS A C 1
ATOM 659 O O . HIS A 1 84 ? 11.451 -2.415 -17.864 1.00 90.75 84 HIS A O 1
ATOM 665 N N . GLY A 1 85 ? 10.519 -3.714 -16.291 1.00 90.56 85 GLY A N 1
ATOM 666 C CA . GLY A 1 85 ? 11.518 -4.780 -16.329 1.00 90.56 85 GLY A CA 1
ATOM 667 C C . GLY A 1 85 ? 12.785 -4.476 -15.529 1.00 90.56 85 GLY A C 1
ATOM 668 O O . GLY A 1 85 ? 13.823 -5.070 -15.803 1.00 90.56 85 GLY A O 1
ATOM 669 N N . TYR A 1 86 ? 12.734 -3.545 -14.570 1.00 93.06 86 TYR A N 1
ATOM 670 C CA . TYR A 1 86 ? 13.928 -3.136 -13.825 1.00 93.06 86 TYR A CA 1
ATOM 671 C C . TYR A 1 86 ? 14.305 -4.093 -12.686 1.00 93.06 86 TYR A C 1
ATOM 673 O O . TYR A 1 86 ? 15.492 -4.314 -12.455 1.00 93.06 86 TYR A O 1
ATOM 681 N N . ASN A 1 87 ? 13.332 -4.623 -11.932 1.00 93.62 87 ASN A N 1
ATOM 682 C CA . ASN A 1 87 ? 13.589 -5.580 -10.848 1.00 93.62 87 ASN A CA 1
ATOM 683 C C . ASN A 1 87 ? 12.322 -6.351 -10.438 1.00 93.62 87 ASN A C 1
ATOM 685 O O . ASN A 1 87 ? 11.326 -5.741 -10.040 1.00 93.62 87 ASN A O 1
ATOM 689 N N . ASP A 1 88 ? 12.395 -7.681 -10.441 1.00 94.38 88 ASP A N 1
ATOM 690 C CA . ASP A 1 88 ? 11.300 -8.576 -10.034 1.00 94.38 88 ASP A CA 1
ATOM 691 C C . ASP A 1 88 ? 10.940 -8.451 -8.548 1.00 94.38 88 ASP A C 1
ATOM 693 O O . ASP A 1 88 ? 9.777 -8.603 -8.165 1.00 94.38 88 ASP A O 1
ATOM 697 N N . ARG A 1 89 ? 11.902 -8.059 -7.705 1.00 96.19 89 ARG A N 1
ATOM 698 C CA . ARG A 1 89 ? 11.689 -7.863 -6.265 1.00 96.19 89 ARG A CA 1
ATOM 699 C C . ARG A 1 89 ? 10.644 -6.790 -5.960 1.00 96.19 89 ARG A C 1
ATOM 701 O O . ARG A 1 89 ? 9.980 -6.854 -4.928 1.00 96.19 89 ARG A O 1
ATOM 708 N N . ALA A 1 90 ? 10.444 -5.830 -6.863 1.00 97.12 90 ALA A N 1
ATOM 709 C CA . ALA A 1 90 ? 9.390 -4.834 -6.707 1.00 97.12 90 ALA A CA 1
ATOM 710 C C . ALA A 1 90 ? 7.987 -5.473 -6.738 1.00 97.12 90 ALA A C 1
ATOM 712 O O . ALA A 1 90 ? 7.124 -5.081 -5.951 1.00 97.12 90 ALA A O 1
ATOM 713 N N . LEU A 1 91 ? 7.769 -6.497 -7.574 1.00 97.00 91 LEU A N 1
ATOM 714 C CA . LEU A 1 91 ? 6.514 -7.252 -7.592 1.00 97.00 91 LEU A CA 1
ATOM 715 C C . LEU A 1 91 ? 6.350 -8.099 -6.325 1.00 97.00 91 LEU A C 1
ATOM 717 O O . LEU A 1 91 ? 5.254 -8.147 -5.768 1.00 97.00 91 LEU A O 1
ATOM 721 N N . GLU A 1 92 ? 7.425 -8.721 -5.834 1.00 97.38 92 GLU A N 1
ATOM 722 C CA . GLU A 1 92 ? 7.405 -9.481 -4.573 1.00 97.38 92 GLU A CA 1
ATOM 723 C C . GLU A 1 92 ? 6.953 -8.604 -3.396 1.00 97.38 92 GLU A C 1
ATOM 725 O O . GLU A 1 92 ? 6.085 -9.000 -2.617 1.00 97.38 92 GLU A O 1
ATOM 730 N N . MET A 1 93 ? 7.489 -7.382 -3.300 1.00 98.19 93 MET A N 1
ATOM 731 C CA . MET A 1 93 ? 7.112 -6.410 -2.269 1.00 98.19 93 MET A CA 1
ATOM 732 C C . MET A 1 93 ? 5.629 -6.023 -2.356 1.00 98.19 93 MET A C 1
ATOM 734 O O . MET A 1 93 ? 4.935 -5.959 -1.334 1.00 98.19 93 MET A O 1
ATOM 738 N N . VAL A 1 94 ? 5.122 -5.781 -3.570 1.00 98.38 94 VAL A N 1
ATOM 739 C CA . VAL A 1 94 ? 3.699 -5.480 -3.790 1.00 98.38 94 VAL A CA 1
ATOM 740 C C . VAL A 1 94 ? 2.841 -6.667 -3.363 1.00 98.38 94 VAL A C 1
ATOM 742 O O . VAL A 1 94 ? 1.963 -6.497 -2.518 1.00 98.38 94 VAL A O 1
ATOM 745 N N . ASN A 1 95 ? 3.134 -7.869 -3.862 1.00 98.19 95 ASN A N 1
ATOM 746 C CA . ASN A 1 95 ? 2.359 -9.075 -3.572 1.00 98.19 95 ASN A CA 1
ATOM 747 C C . ASN A 1 95 ? 2.331 -9.400 -2.078 1.00 98.19 95 ASN A C 1
ATOM 749 O O . ASN A 1 95 ? 1.251 -9.646 -1.543 1.00 98.19 95 ASN A O 1
ATOM 753 N N . LEU A 1 96 ? 3.473 -9.315 -1.385 1.00 98.38 96 LEU A N 1
ATOM 754 C CA . LEU A 1 96 ? 3.523 -9.521 0.063 1.00 98.38 96 LEU A CA 1
ATOM 755 C C . LEU A 1 96 ? 2.605 -8.538 0.797 1.00 98.38 96 LEU A C 1
ATOM 757 O O . LEU A 1 96 ? 1.856 -8.931 1.688 1.00 98.38 96 LEU A O 1
ATOM 761 N N . THR A 1 97 ? 2.648 -7.258 0.421 1.00 98.44 97 THR A N 1
ATOM 762 C CA . THR A 1 97 ? 1.833 -6.220 1.065 1.00 98.44 97 THR A CA 1
ATOM 763 C C . THR A 1 97 ? 0.345 -6.464 0.843 1.00 98.44 97 THR A C 1
ATOM 765 O O . THR A 1 97 ? -0.433 -6.427 1.795 1.00 98.44 97 THR A O 1
ATOM 768 N N . LEU A 1 98 ? -0.051 -6.743 -0.401 1.00 98.50 98 LEU A N 1
ATOM 769 C CA . LEU A 1 98 ? -1.440 -7.033 -0.752 1.00 98.50 98 LEU A CA 1
ATOM 770 C C . LEU A 1 98 ? -1.946 -8.288 -0.034 1.00 98.50 98 LEU A C 1
ATOM 772 O O . LEU A 1 98 ? -3.015 -8.265 0.568 1.00 98.50 98 LEU A O 1
ATOM 776 N N . GLU A 1 99 ? -1.161 -9.362 -0.020 1.00 98.25 99 GLU A N 1
ATOM 777 C CA . GLU A 1 99 ? -1.533 -10.599 0.664 1.00 98.25 99 GLU A CA 1
ATOM 778 C C . GLU A 1 99 ? -1.727 -10.376 2.170 1.00 98.25 99 GLU A C 1
ATOM 780 O O . GLU A 1 99 ? -2.742 -10.793 2.734 1.00 98.25 99 GLU A O 1
ATOM 785 N N . LYS A 1 100 ? -0.784 -9.688 2.823 1.00 98.25 100 LYS A N 1
ATOM 786 C CA . LYS A 1 100 ? -0.837 -9.416 4.265 1.00 98.25 100 LYS A CA 1
ATOM 787 C C . LYS A 1 100 ? -2.021 -8.530 4.641 1.00 98.25 100 LYS A C 1
ATOM 789 O O . LYS A 1 100 ? -2.680 -8.811 5.636 1.00 98.25 100 LYS A O 1
ATOM 794 N N . MET A 1 101 ? -2.336 -7.519 3.832 1.00 98.12 101 MET A N 1
ATOM 795 C CA . MET A 1 101 ? -3.523 -6.689 4.051 1.00 98.12 101 MET A CA 1
ATOM 796 C C . MET A 1 101 ? -4.820 -7.478 3.841 1.00 98.12 101 MET A C 1
ATOM 798 O O . MET A 1 101 ? -5.714 -7.396 4.677 1.00 98.12 101 MET A O 1
ATOM 802 N N . ALA A 1 102 ? -4.928 -8.248 2.754 1.00 97.81 102 ALA A N 1
ATOM 803 C CA . ALA A 1 102 ? -6.134 -9.016 2.435 1.00 97.81 102 ALA A CA 1
ATOM 804 C C . ALA A 1 102 ? -6.425 -10.125 3.460 1.00 97.81 102 ALA A C 1
ATOM 806 O O . ALA A 1 102 ? -7.586 -10.425 3.733 1.00 97.81 102 ALA A O 1
ATOM 807 N N . ARG A 1 103 ? -5.378 -10.731 4.035 1.00 97.50 103 ARG A N 1
ATOM 808 C CA . ARG A 1 103 ? -5.485 -11.759 5.087 1.00 97.50 103 ARG A CA 1
ATOM 809 C C . ARG A 1 103 ? -5.535 -11.180 6.506 1.00 97.50 103 ARG A C 1
ATOM 811 O O . ARG A 1 103 ? -5.781 -11.925 7.451 1.00 97.50 103 ARG A O 1
ATOM 818 N N . GLY A 1 104 ? -5.265 -9.886 6.663 1.00 96.62 104 GLY A N 1
ATOM 819 C CA . GLY A 1 104 ? -5.284 -9.183 7.941 1.00 96.62 104 GLY A CA 1
ATOM 820 C C . GLY A 1 104 ? -6.681 -8.704 8.337 1.00 96.62 104 GLY A C 1
ATOM 821 O O . GLY A 1 104 ? -7.633 -8.772 7.559 1.00 96.62 104 GLY A O 1
ATOM 822 N N . GLY A 1 105 ? -6.796 -8.173 9.554 1.00 96.81 105 GLY A N 1
ATOM 823 C CA . GLY A 1 105 ? -8.026 -7.542 10.039 1.00 96.81 105 GLY A CA 1
ATOM 824 C C . GLY A 1 105 ? -8.232 -6.114 9.527 1.00 96.81 105 GLY A C 1
ATOM 825 O O . GLY A 1 105 ? -9.309 -5.556 9.718 1.00 96.81 105 GLY A O 1
ATOM 826 N N . ILE A 1 106 ? -7.243 -5.526 8.837 1.00 97.6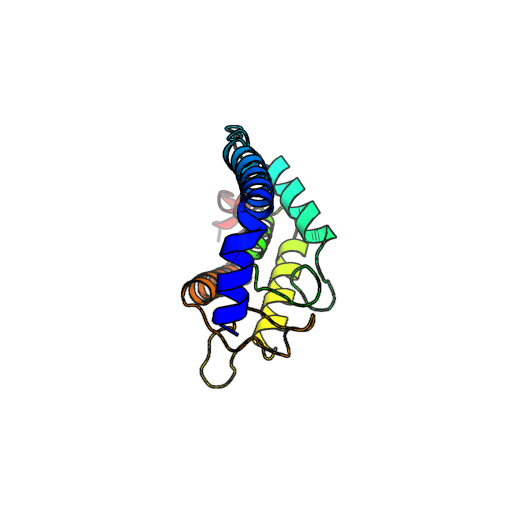9 106 ILE A N 1
ATOM 827 C CA . ILE A 1 106 ? -7.436 -4.273 8.090 1.00 97.69 106 ILE A CA 1
ATOM 828 C C . ILE A 1 106 ? -8.461 -4.423 6.955 1.00 97.69 106 ILE A C 1
ATOM 830 O O . ILE A 1 106 ? -9.147 -3.453 6.628 1.00 97.69 106 ILE A O 1
ATOM 834 N N . TYR A 1 107 ? -8.578 -5.615 6.362 1.00 98.25 107 TYR A N 1
ATOM 835 C CA . TYR A 1 107 ? -9.651 -5.943 5.431 1.00 98.25 107 TYR A CA 1
ATOM 836 C C . TYR A 1 107 ? -10.843 -6.504 6.201 1.00 98.25 107 TYR A C 1
ATOM 838 O O . TYR A 1 107 ? -10.722 -7.474 6.951 1.00 98.25 107 TYR A O 1
ATOM 846 N N . ASP A 1 108 ? -12.010 -5.901 6.005 1.00 97.19 108 ASP A N 1
ATOM 847 C CA . ASP A 1 108 ? -13.243 -6.406 6.588 1.00 97.19 108 ASP A CA 1
ATOM 848 C C . ASP A 1 108 ? -13.682 -7.672 5.844 1.00 97.19 108 ASP A C 1
ATOM 850 O O . ASP A 1 108 ? -14.211 -7.615 4.735 1.00 97.19 108 ASP A O 1
ATOM 854 N N . GLN A 1 109 ? -13.467 -8.822 6.478 1.00 95.00 109 GLN A N 1
ATOM 855 C CA . GLN A 1 109 ? -13.748 -10.142 5.910 1.00 95.00 109 GLN A CA 1
ATOM 856 C C . GLN A 1 109 ? -15.253 -10.424 5.729 1.00 95.00 109 GLN A C 1
ATOM 858 O O . GLN A 1 109 ? -15.609 -11.394 5.063 1.00 95.00 109 GLN A O 1
ATOM 863 N N . ILE A 1 110 ? -16.140 -9.618 6.330 1.00 94.56 110 ILE A N 1
ATOM 864 C CA . ILE A 1 110 ? -17.595 -9.827 6.296 1.00 94.56 110 ILE A CA 1
ATOM 865 C C . ILE A 1 110 ? -18.251 -8.848 5.324 1.00 94.56 110 ILE A C 1
ATOM 867 O O . ILE A 1 110 ? -18.964 -9.264 4.412 1.00 94.56 110 ILE A O 1
ATOM 871 N N . ALA A 1 111 ? -18.031 -7.546 5.518 1.00 94.31 111 ALA A N 1
ATOM 872 C CA . ALA A 1 111 ? -18.667 -6.502 4.712 1.00 94.31 111 ALA A CA 1
ATOM 873 C C . ALA A 1 111 ? -17.798 -6.027 3.536 1.00 94.31 111 ALA A C 1
ATOM 875 O O . ALA A 1 111 ? -18.263 -5.245 2.705 1.00 94.31 111 ALA A O 1
ATOM 876 N N . GLY A 1 112 ? -16.543 -6.473 3.461 1.00 95.38 112 GLY A N 1
ATOM 877 C CA . GLY A 1 112 ? -15.586 -6.032 2.459 1.00 95.38 112 GLY A CA 1
ATOM 878 C C . GLY A 1 112 ? -15.042 -4.623 2.710 1.00 95.38 112 GLY A C 1
ATOM 879 O O . GLY A 1 112 ? -15.520 -3.841 3.543 1.00 95.38 112 GLY A O 1
ATOM 880 N N . GLY A 1 113 ? -14.020 -4.291 1.929 1.00 97.00 113 GLY A N 1
ATOM 881 C CA . GLY A 1 113 ? -13.319 -3.016 1.994 1.00 97.00 113 GLY A CA 1
ATOM 882 C C . GLY A 1 113 ? -12.276 -2.952 3.110 1.00 97.00 113 GLY A C 1
ATOM 883 O O . GLY A 1 113 ? -12.316 -3.687 4.095 1.00 97.00 113 GLY A O 1
ATOM 884 N N . PHE A 1 114 ? -11.325 -2.047 2.933 1.00 98.38 114 PHE A N 1
ATOM 885 C CA . PHE A 1 114 ? -10.222 -1.806 3.848 1.00 98.38 114 PHE A CA 1
ATOM 886 C C . PHE A 1 114 ? -10.544 -0.653 4.795 1.00 98.38 114 PHE A C 1
ATOM 888 O O . PHE A 1 114 ? -11.072 0.388 4.379 1.00 98.38 114 PHE A O 1
ATOM 895 N N . ALA A 1 115 ? -10.187 -0.847 6.061 1.00 98.12 115 ALA A N 1
ATOM 896 C CA . ALA A 1 115 ? -10.031 0.217 7.035 1.00 98.12 115 ALA A CA 1
ATOM 897 C C . ALA A 1 115 ? -8.893 1.166 6.625 1.00 98.12 115 ALA A C 1
ATOM 899 O O . ALA A 1 115 ? -7.967 0.786 5.904 1.00 98.12 115 ALA A O 1
ATOM 900 N N . ARG A 1 116 ? -8.951 2.407 7.110 1.00 97.19 116 ARG A N 1
ATOM 901 C CA . ARG A 1 116 ? -8.000 3.465 6.744 1.00 97.19 116 ARG A CA 1
ATOM 902 C C . ARG A 1 116 ? -6.551 3.127 7.108 1.00 97.19 116 ARG A C 1
ATOM 904 O O . ARG A 1 116 ? -5.635 3.491 6.377 1.00 97.19 116 ARG A O 1
ATOM 911 N N . TYR A 1 117 ? -6.340 2.459 8.241 1.00 97.25 117 TYR A N 1
ATOM 912 C CA . TYR A 1 117 ? -5.030 1.984 8.688 1.00 97.25 117 TYR A CA 1
ATOM 913 C C . TYR A 1 117 ? -5.162 0.865 9.726 1.00 97.25 117 TYR A C 1
ATOM 915 O O . TYR A 1 117 ? -6.226 0.679 10.321 1.00 97.25 117 TYR A O 1
ATOM 923 N N . SER A 1 118 ? -4.071 0.131 9.947 1.00 97.56 118 SER A N 1
ATOM 924 C CA . SER A 1 118 ? -3.909 -0.788 11.076 1.00 97.56 118 SER A CA 1
ATOM 925 C C . SER A 1 118 ? -3.236 -0.061 12.232 1.00 97.56 118 SER A C 1
ATOM 927 O O . SER A 1 118 ? -2.269 0.671 12.021 1.00 97.56 118 SER A O 1
ATOM 929 N N . VAL A 1 119 ? -3.700 -0.257 13.464 1.00 97.19 119 VAL A N 1
ATOM 930 C CA . VAL A 1 119 ? -3.016 0.306 14.642 1.00 97.19 119 VAL A CA 1
ATOM 931 C C . VAL A 1 119 ? -1.750 -0.472 15.001 1.00 97.19 119 VAL A C 1
ATOM 933 O O . VAL A 1 119 ? -0.941 0.026 15.775 1.00 97.19 119 VAL A O 1
ATOM 936 N N . ASP A 1 120 ? -1.560 -1.666 14.437 1.00 96.31 120 ASP A N 1
ATOM 937 C CA . ASP A 1 120 ? -0.352 -2.478 14.582 1.00 96.31 120 ASP A CA 1
ATOM 938 C C . ASP A 1 120 ? 0.472 -2.538 13.283 1.00 96.31 120 ASP A C 1
ATOM 940 O O . ASP A 1 120 ? 0.060 -2.055 12.228 1.00 96.31 120 ASP A O 1
ATOM 944 N N . ALA A 1 121 ? 1.648 -3.166 13.358 1.00 95.25 121 ALA A N 1
ATOM 945 C CA . ALA A 1 121 ? 2.533 -3.354 12.209 1.00 95.25 121 ALA A CA 1
ATOM 946 C C . ALA A 1 121 ? 2.172 -4.572 11.324 1.00 95.25 121 ALA A C 1
ATOM 948 O O . ALA A 1 121 ? 2.756 -4.756 10.252 1.00 95.25 121 ALA A O 1
ATOM 949 N N . TYR A 1 122 ? 1.229 -5.407 11.766 1.00 96.19 122 TYR A N 1
ATOM 950 C CA . TYR A 1 122 ? 0.928 -6.733 11.213 1.00 96.19 122 TYR A CA 1
ATOM 951 C C . TYR A 1 122 ? -0.326 -6.756 10.333 1.00 96.19 122 TYR A C 1
ATOM 953 O O . TYR A 1 122 ? -0.632 -7.797 9.754 1.00 96.19 122 TYR A O 1
ATOM 961 N N . TRP A 1 123 ? -1.032 -5.624 10.234 1.00 97.75 123 TRP A N 1
ATOM 962 C CA . TRP A 1 123 ? -2.325 -5.471 9.558 1.00 97.75 123 TRP A CA 1
ATOM 963 C C . TRP A 1 123 ? -3.503 -6.152 10.270 1.00 97.75 123 TRP A C 1
ATOM 965 O O . TRP A 1 123 ? -4.516 -6.437 9.628 1.00 97.75 123 TRP A O 1
ATOM 975 N N . LEU A 1 124 ? -3.391 -6.439 11.572 1.00 96.75 124 LEU A N 1
ATOM 976 C CA . LEU A 1 124 ? -4.385 -7.245 12.292 1.00 96.75 124 LEU A CA 1
ATOM 977 C C . LEU A 1 124 ? -5.480 -6.403 12.947 1.00 96.75 124 LEU A C 1
ATOM 979 O O . LEU A 1 124 ? -6.645 -6.779 12.865 1.00 96.75 124 LEU A O 1
ATOM 983 N N . VAL A 1 125 ? -5.142 -5.283 13.583 1.00 97.38 125 VAL A N 1
ATOM 984 C CA . VAL A 1 125 ? -6.115 -4.469 14.323 1.00 97.38 125 VAL A CA 1
ATOM 985 C C . VAL A 1 125 ? -6.501 -3.218 13.515 1.00 97.38 125 VAL A C 1
ATOM 987 O O . VAL A 1 125 ? -5.702 -2.285 13.416 1.00 97.38 125 VAL A O 1
ATOM 990 N N . PRO A 1 126 ? -7.717 -3.147 12.938 1.00 97.06 126 PRO A N 1
ATOM 991 C CA . PRO A 1 126 ? -8.132 -2.023 12.105 1.00 97.06 126 PRO A CA 1
ATOM 992 C C . PRO A 1 126 ? -8.501 -0.782 12.920 1.00 97.06 126 PRO A C 1
ATOM 994 O O . PRO A 1 126 ? -9.141 -0.857 13.970 1.00 97.06 126 PRO A O 1
ATOM 997 N N . HIS A 1 127 ? -8.229 0.388 12.352 1.00 95.38 127 HIS A N 1
ATOM 998 C CA . HIS A 1 127 ? -8.988 1.592 12.661 1.00 95.38 127 HIS A CA 1
ATOM 999 C C . HIS A 1 127 ? -10.275 1.585 11.826 1.00 95.38 127 HIS A C 1
ATOM 1001 O O . HIS A 1 127 ? -10.241 1.964 10.659 1.00 95.38 127 HIS A O 1
ATOM 1007 N N . PHE A 1 128 ? -11.395 1.144 12.414 1.00 92.50 128 PHE A N 1
ATOM 1008 C CA . PHE A 1 128 ? -12.665 0.780 11.745 1.00 92.50 128 PHE A CA 1
ATOM 1009 C C . PHE A 1 128 ? -13.284 1.802 10.762 1.00 92.50 128 PHE A C 1
ATOM 1011 O O . PHE A 1 128 ? -14.241 1.477 10.062 1.00 92.50 128 PHE A O 1
ATOM 1018 N N . GLU A 1 129 ? -12.759 3.022 10.676 1.00 96.5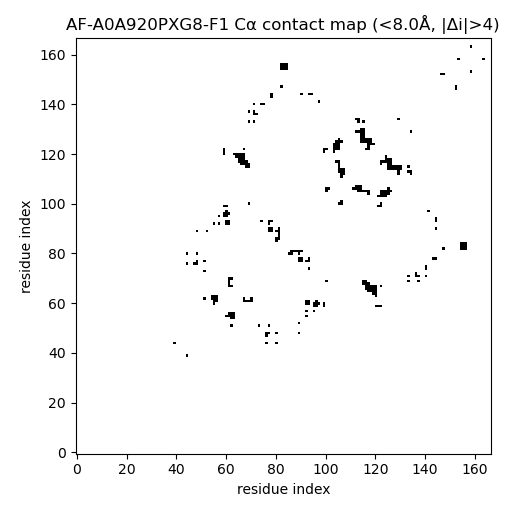6 129 GLU A N 1
ATOM 1019 C CA . GLU A 1 129 ? -13.102 3.980 9.627 1.00 96.56 129 GLU A CA 1
ATOM 1020 C C . GLU A 1 129 ? -12.718 3.451 8.234 1.00 96.56 129 GLU A C 1
ATOM 1022 O O . GLU A 1 129 ? -11.570 3.074 7.991 1.00 96.56 129 GLU A O 1
ATOM 1027 N N . LYS A 1 130 ? -13.666 3.494 7.293 1.00 96.94 130 LYS A N 1
ATOM 1028 C CA . LYS A 1 130 ? -13.432 3.205 5.875 1.00 96.94 130 LYS A CA 1
ATOM 1029 C C . LYS A 1 130 ? -13.622 4.470 5.062 1.00 96.94 130 LYS A C 1
ATOM 1031 O O . LYS A 1 130 ? -14.607 5.185 5.233 1.00 96.94 130 LYS A O 1
ATOM 1036 N N . MET A 1 131 ? -12.708 4.705 4.132 1.00 97.00 131 MET A N 1
ATOM 1037 C CA . MET A 1 131 ? -12.780 5.842 3.228 1.00 97.00 131 MET A CA 1
ATOM 1038 C C . MET A 1 131 ? -12.855 5.368 1.782 1.00 97.00 131 MET A C 1
ATOM 1040 O O . MET A 1 131 ? -12.143 4.449 1.367 1.00 97.00 131 MET A O 1
ATOM 1044 N N . LEU A 1 132 ? -13.749 5.995 1.014 1.00 96.81 132 LEU A N 1
ATOM 1045 C CA . LEU A 1 132 ? -14.012 5.615 -0.373 1.00 96.81 132 LEU A CA 1
ATOM 1046 C C . LEU A 1 132 ? -12.764 5.766 -1.244 1.00 96.81 132 LEU A C 1
ATOM 1048 O O . LEU A 1 132 ? -12.475 4.887 -2.048 1.00 96.81 132 LEU A O 1
ATOM 1052 N N . TYR A 1 133 ? -12.020 6.861 -1.079 1.00 96.56 133 TYR A N 1
ATOM 1053 C CA . TYR A 1 133 ? -10.841 7.125 -1.897 1.00 96.56 133 TYR A CA 1
ATOM 1054 C C . TYR A 1 133 ? -9.733 6.089 -1.645 1.00 96.56 133 TYR A C 1
ATOM 1056 O O . TYR A 1 133 ? -9.151 5.590 -2.604 1.00 96.56 133 TYR A O 1
ATOM 1064 N N . ASP A 1 134 ? -9.507 5.687 -0.388 1.00 96.88 134 ASP A N 1
ATOM 1065 C CA . ASP A 1 134 ? -8.536 4.640 -0.045 1.00 96.88 134 ASP A CA 1
ATOM 1066 C C . ASP A 1 134 ? -8.926 3.309 -0.697 1.00 96.88 134 ASP A C 1
ATOM 1068 O O . ASP A 1 134 ? -8.118 2.665 -1.366 1.00 96.88 134 ASP A O 1
ATOM 1072 N N . ASN A 1 135 ? -10.202 2.932 -0.586 1.00 98.19 135 ASN A N 1
ATOM 1073 C CA . ASN A 1 135 ? -10.721 1.706 -1.189 1.00 98.19 135 ASN A CA 1
ATOM 1074 C C . ASN A 1 135 ? -10.683 1.734 -2.722 1.00 98.19 135 ASN A C 1
ATOM 1076 O O . ASN A 1 135 ? -10.375 0.715 -3.335 1.00 98.19 135 ASN A O 1
ATOM 1080 N N . ALA A 1 136 ? -10.940 2.882 -3.352 1.00 98.19 136 ALA A N 1
ATOM 1081 C CA . ALA A 1 136 ? -10.839 3.036 -4.801 1.00 98.19 136 ALA A CA 1
ATOM 1082 C C . ALA A 1 136 ? -9.391 2.864 -5.292 1.00 98.19 136 ALA A C 1
ATOM 1084 O O . ALA A 1 136 ? -9.150 2.162 -6.277 1.00 98.19 136 ALA A O 1
ATOM 1085 N N . LEU A 1 137 ? -8.420 3.457 -4.587 1.00 98.25 137 LEU A N 1
ATOM 1086 C CA . LEU A 1 137 ? -7.000 3.300 -4.909 1.00 98.25 137 LEU A CA 1
ATOM 1087 C C . LEU A 1 137 ? -6.534 1.855 -4.708 1.00 98.25 137 LEU A C 1
ATOM 1089 O O . LEU A 1 137 ? -5.835 1.318 -5.568 1.00 98.25 137 LEU A O 1
ATOM 1093 N N . LEU A 1 138 ? -6.950 1.211 -3.616 1.00 98.25 138 LEU A N 1
ATOM 1094 C CA . LEU A 1 138 ? -6.623 -0.189 -3.358 1.00 98.25 138 LEU A CA 1
ATOM 1095 C C . LEU A 1 138 ? -7.250 -1.108 -4.405 1.00 98.25 138 LEU A C 1
ATOM 1097 O O . LEU A 1 138 ? -6.532 -1.912 -4.987 1.00 98.25 138 LEU A O 1
ATOM 1101 N N . ALA A 1 139 ? -8.536 -0.959 -4.725 1.00 98.00 139 ALA A N 1
ATOM 1102 C CA . ALA A 1 139 ? -9.190 -1.774 -5.750 1.00 98.00 139 ALA A CA 1
ATOM 1103 C C . ALA A 1 139 ? -8.444 -1.715 -7.095 1.00 98.00 139 ALA A C 1
ATOM 1105 O O . ALA A 1 139 ? -8.189 -2.751 -7.713 1.00 98.00 139 ALA A O 1
ATOM 1106 N N . ARG A 1 140 ? -8.019 -0.514 -7.513 1.00 97.88 140 ARG A N 1
ATOM 1107 C CA . ARG A 1 140 ? -7.207 -0.339 -8.723 1.00 97.88 140 ARG A CA 1
ATOM 1108 C C . ARG A 1 140 ? -5.839 -1.017 -8.608 1.00 97.88 140 ARG A C 1
ATOM 1110 O O . ARG A 1 140 ? -5.421 -1.696 -9.541 1.00 97.88 140 ARG A O 1
ATOM 1117 N N . LEU A 1 141 ? -5.163 -0.871 -7.472 1.00 98.31 141 LEU A N 1
ATOM 1118 C CA . LEU A 1 141 ? -3.869 -1.506 -7.229 1.00 98.31 141 LEU A CA 1
ATOM 1119 C C . LEU A 1 141 ? -3.959 -3.041 -7.275 1.00 98.31 141 LEU A C 1
ATOM 1121 O O . LEU A 1 141 ? -3.138 -3.668 -7.942 1.00 98.31 141 LEU A O 1
ATOM 1125 N N . TYR A 1 142 ? -4.955 -3.650 -6.620 1.00 98.06 142 TYR A N 1
ATOM 1126 C CA . TYR A 1 142 ? -5.172 -5.103 -6.672 1.00 98.06 142 TYR A CA 1
ATOM 1127 C C . TYR A 1 142 ? -5.421 -5.577 -8.111 1.00 98.06 142 TYR A C 1
ATOM 1129 O O . TYR A 1 142 ? -4.869 -6.598 -8.523 1.00 98.06 142 TYR A O 1
ATOM 1137 N N . LEU A 1 143 ? -6.186 -4.813 -8.901 1.00 96.88 143 LEU A N 1
ATOM 1138 C CA . LEU A 1 143 ? -6.387 -5.099 -10.322 1.00 96.88 143 LEU A CA 1
ATOM 1139 C C . LEU A 1 143 ? -5.068 -5.046 -11.106 1.00 96.88 143 LEU A C 1
ATOM 1141 O O . LEU A 1 143 ? -4.764 -5.979 -11.851 1.00 96.88 143 LEU A O 1
ATOM 1145 N N . HIS A 1 144 ? -4.277 -3.984 -10.945 1.00 96.81 144 HIS A N 1
ATOM 1146 C CA . HIS A 1 144 ? -2.998 -3.857 -11.643 1.00 96.81 144 HIS A CA 1
ATOM 1147 C C . HIS A 1 144 ? -2.019 -4.977 -11.251 1.00 96.81 144 HIS A C 1
ATOM 1149 O O . HIS A 1 144 ? -1.326 -5.520 -12.115 1.00 96.81 144 HIS A O 1
ATOM 1155 N N . ALA A 1 145 ? -1.967 -5.350 -9.970 1.00 96.38 145 ALA A N 1
ATOM 1156 C CA . ALA A 1 145 ? -1.117 -6.437 -9.487 1.00 96.38 145 ALA A CA 1
ATOM 1157 C C . ALA A 1 145 ? -1.538 -7.792 -10.081 1.00 96.38 145 ALA A C 1
ATOM 1159 O O . ALA A 1 145 ? -0.697 -8.542 -10.582 1.00 96.38 145 ALA A O 1
ATOM 1160 N N . HIS A 1 146 ? -2.845 -8.069 -10.131 1.00 94.88 146 HIS A N 1
ATOM 1161 C CA . HIS A 1 146 ? -3.379 -9.262 -10.791 1.00 94.88 146 HIS A CA 1
ATOM 1162 C C . HIS A 1 146 ? -3.037 -9.299 -12.292 1.00 94.88 146 HIS A C 1
ATOM 1164 O O . HIS A 1 146 ? -2.606 -10.320 -12.817 1.00 94.88 146 HIS A O 1
ATOM 1170 N N . GLN A 1 147 ? -3.155 -8.170 -12.998 1.00 92.69 147 GLN A N 1
ATOM 1171 C CA . GLN A 1 147 ? -2.763 -8.079 -14.413 1.00 92.69 147 GLN A CA 1
ATOM 1172 C C . GLN A 1 147 ? -1.267 -8.323 -14.642 1.00 92.69 147 GLN A C 1
ATOM 1174 O O . GLN A 1 147 ? -0.892 -8.818 -15.700 1.00 92.69 147 GLN A O 1
ATOM 1179 N N . SER A 1 148 ? -0.426 -7.980 -13.664 1.00 89.50 148 SER A N 1
ATOM 1180 C CA . SER A 1 148 ? 1.035 -8.116 -13.747 1.00 89.50 148 SER A CA 1
ATOM 1181 C C . SER A 1 148 ? 1.521 -9.540 -13.459 1.00 89.50 148 SER A C 1
ATOM 1183 O O . SER A 1 148 ? 2.657 -9.871 -13.767 1.00 89.50 148 SER A O 1
ATOM 1185 N N . THR A 1 149 ? 0.663 -10.385 -12.881 1.00 84.19 149 THR A N 1
ATOM 1186 C CA . THR A 1 149 ? 0.942 -11.798 -12.564 1.00 84.19 149 THR A CA 1
ATOM 1187 C C . THR A 1 149 ? 0.216 -12.772 -13.494 1.00 84.19 149 THR A C 1
ATOM 1189 O O . THR A 1 149 ? 0.416 -13.983 -13.414 1.00 84.19 149 THR A O 1
ATOM 1192 N N . TRP A 1 150 ? -0.626 -12.260 -14.394 1.00 81.94 150 TRP A N 1
ATOM 1193 C CA . TRP A 1 150 ? -1.368 -13.066 -15.355 1.00 81.94 150 TRP A CA 1
ATOM 1194 C C . TRP A 1 150 ? -0.428 -13.753 -16.356 1.00 81.94 150 TRP A C 1
ATOM 1196 O O . TRP A 1 150 ? 0.506 -13.136 -16.856 1.00 81.94 150 TRP A O 1
ATOM 1206 N N . SER A 1 151 ? -0.719 -15.005 -16.727 1.00 66.31 151 SER A N 1
ATOM 1207 C CA . SER A 1 151 ? 0.128 -15.818 -17.622 1.00 66.31 151 SER A CA 1
ATOM 1208 C C . SER A 1 151 ? 0.403 -15.190 -18.999 1.00 66.31 151 SER A C 1
ATOM 1210 O O . SER A 1 151 ? 1.341 -15.602 -19.672 1.00 66.31 151 SER A O 1
ATOM 1212 N N . GLY A 1 152 ? -0.418 -14.233 -19.438 1.00 74.50 152 GLY A N 1
ATOM 1213 C CA . GLY A 1 152 ? -0.227 -13.478 -20.682 1.00 74.50 152 GLY A CA 1
ATOM 1214 C C . GLY A 1 152 ? 0.405 -12.094 -20.496 1.00 74.50 152 GLY A C 1
ATOM 1215 O O . GLY A 1 152 ? 0.338 -11.272 -21.407 1.00 74.50 152 GLY A O 1
ATOM 1216 N N . TYR A 1 153 ? 0.934 -11.777 -19.314 1.00 78.62 153 TYR A N 1
ATOM 1217 C CA . TYR A 1 153 ? 1.555 -10.485 -19.052 1.00 78.62 153 TYR A CA 1
ATOM 1218 C C . TYR A 1 153 ? 2.880 -10.343 -19.816 1.00 78.62 153 TYR A C 1
ATOM 1220 O O . TYR A 1 153 ? 3.797 -11.143 -19.655 1.00 78.62 153 TYR A O 1
ATOM 1228 N N . VAL A 1 154 ? 2.986 -9.284 -20.623 1.00 75.88 154 VAL A N 1
ATOM 1229 C CA . VAL A 1 154 ? 4.225 -8.885 -21.301 1.00 75.88 154 VAL A CA 1
ATOM 1230 C C . VAL A 1 154 ? 4.727 -7.571 -20.686 1.00 75.88 154 VAL A C 1
ATOM 1232 O O . VAL A 1 154 ? 3.976 -6.580 -20.717 1.00 75.88 154 VAL A O 1
ATOM 1235 N N . PRO A 1 155 ? 5.966 -7.543 -20.147 1.00 78.19 155 PRO A N 1
ATOM 1236 C CA . PRO A 1 155 ? 6.625 -6.336 -19.657 1.00 78.19 155 PRO A CA 1
ATOM 1237 C C . PRO A 1 155 ? 6.617 -5.194 -20.668 1.00 78.19 155 PRO A C 1
ATOM 1239 O O . PRO A 1 155 ? 6.744 -5.409 -21.870 1.00 78.19 155 PRO A O 1
ATOM 1242 N N . GLU A 1 156 ? 6.463 -3.964 -20.187 1.00 76.56 156 GLU A N 1
ATOM 1243 C CA . GLU A 1 156 ? 6.294 -2.772 -21.027 1.00 76.56 156 GLU A CA 1
ATOM 1244 C C . GLU A 1 156 ? 7.494 -2.553 -21.960 1.00 76.56 156 GLU A C 1
ATOM 1246 O O . GLU A 1 156 ? 7.321 -2.248 -23.137 1.00 76.56 156 GLU A O 1
ATOM 1251 N N . ASN A 1 157 ? 8.705 -2.806 -21.459 1.00 75.94 157 ASN A N 1
ATOM 1252 C CA . ASN A 1 157 ? 9.950 -2.752 -22.227 1.00 75.94 157 ASN A CA 1
ATOM 1253 C C . ASN A 1 157 ? 10.036 -3.815 -23.339 1.00 75.94 157 ASN A C 1
ATOM 1255 O O . ASN A 1 157 ? 10.864 -3.681 -24.237 1.00 75.94 157 ASN A O 1
ATOM 1259 N N . LEU A 1 158 ? 9.190 -4.847 -23.293 1.00 72.81 158 LEU A N 1
ATOM 1260 C CA . LEU A 1 158 ? 9.161 -5.950 -24.252 1.00 72.81 158 LEU A CA 1
ATOM 1261 C C . LEU A 1 158 ? 7.975 -5.875 -25.228 1.00 72.81 158 LEU A C 1
ATOM 1263 O O . LEU A 1 158 ? 8.019 -6.513 -26.272 1.00 72.81 158 LEU A O 1
ATOM 1267 N N . ARG A 1 159 ? 6.940 -5.060 -24.971 1.00 69.56 159 ARG A N 1
ATOM 1268 C CA . ARG A 1 159 ? 5.707 -4.996 -25.797 1.00 69.56 159 ARG A CA 1
ATOM 1269 C C . ARG A 1 159 ? 5.908 -4.596 -27.267 1.00 69.56 159 ARG A C 1
ATOM 1271 O O . ARG A 1 159 ? 4.988 -4.782 -28.061 1.00 69.56 159 ARG A O 1
ATOM 1278 N N . GLY A 1 160 ? 7.077 -4.066 -27.624 1.00 64.94 160 GLY A N 1
ATOM 1279 C CA . GLY A 1 160 ? 7.462 -3.713 -28.993 1.00 64.94 160 GLY A CA 1
ATOM 1280 C C . GLY A 1 160 ? 8.384 -4.716 -29.694 1.00 64.94 160 GLY A C 1
ATOM 1281 O O . GLY A 1 160 ? 8.783 -4.439 -30.822 1.00 64.94 160 GLY A O 1
ATOM 1282 N N . ASP A 1 161 ? 8.749 -5.841 -29.064 1.00 69.00 161 ASP A N 1
ATOM 1283 C CA . ASP A 1 161 ? 9.606 -6.854 -29.692 1.00 69.00 161 ASP A CA 1
ATOM 1284 C C . ASP A 1 161 ? 8.790 -7.702 -30.695 1.00 69.00 161 ASP A C 1
ATOM 1286 O O . ASP A 1 161 ? 7.888 -8.441 -30.282 1.00 69.00 161 ASP A O 1
ATOM 1290 N N . PRO A 1 162 ? 9.094 -7.647 -32.011 1.00 60.16 162 PRO A N 1
ATOM 1291 C CA . PRO A 1 162 ? 8.390 -8.425 -33.034 1.00 60.16 162 PRO A CA 1
ATOM 1292 C C . PRO A 1 162 ? 8.428 -9.940 -32.791 1.00 60.16 162 PRO A C 1
ATOM 1294 O O . PRO A 1 162 ? 7.564 -10.661 -33.289 1.00 60.16 162 PRO A O 1
ATOM 1297 N N . ARG A 1 163 ? 9.406 -10.434 -32.019 1.00 67.06 163 ARG A N 1
ATOM 1298 C CA . ARG A 1 163 ? 9.584 -11.862 -31.707 1.00 67.06 163 ARG A CA 1
ATOM 1299 C C . ARG A 1 163 ? 8.534 -12.414 -30.744 1.00 67.06 163 ARG A C 1
ATOM 1301 O O . ARG A 1 163 ? 8.420 -13.627 -30.613 1.00 67.06 163 ARG A O 1
ATOM 1308 N N . LEU A 1 164 ? 7.771 -11.551 -30.073 1.00 57.25 164 LEU A N 1
ATOM 1309 C CA . LEU A 1 164 ? 6.719 -11.969 -29.140 1.00 57.25 164 LEU A CA 1
ATOM 1310 C C . LEU A 1 164 ? 5.382 -12.274 -29.828 1.00 57.25 164 LEU A C 1
ATOM 1312 O O . LEU A 1 164 ? 4.493 -12.835 -29.194 1.00 57.25 164 LEU A O 1
ATOM 1316 N N . TYR A 1 165 ? 5.243 -11.927 -31.112 1.00 58.00 165 TYR A N 1
ATOM 1317 C CA . TYR A 1 165 ? 4.022 -12.136 -31.900 1.00 58.00 165 TYR A CA 1
ATOM 1318 C C . TYR A 1 165 ? 4.180 -13.183 -33.011 1.00 58.00 165 TYR A C 1
ATOM 1320 O O . TYR A 1 165 ? 3.237 -13.421 -33.763 1.00 58.00 165 TYR A O 1
ATOM 1328 N N . SER A 1 166 ? 5.348 -13.820 -33.130 1.00 53.84 166 SER A N 1
ATOM 1329 C CA . SER A 1 166 ? 5.560 -14.930 -34.061 1.00 53.84 166 SER A CA 1
ATOM 1330 C C . SER A 1 166 ? 5.165 -16.253 -33.404 1.00 53.84 166 SER A C 1
ATOM 1332 O O . SER A 1 166 ? 5.976 -16.860 -32.701 1.00 53.84 166 SER A O 1
ATOM 1334 N N . ALA A 1 167 ? 3.916 -16.661 -33.624 1.00 51.03 167 ALA A N 1
ATOM 1335 C CA . ALA A 1 167 ? 3.456 -18.041 -33.479 1.00 51.03 167 ALA A CA 1
ATOM 1336 C C . ALA A 1 167 ? 3.442 -18.726 -34.851 1.00 51.03 167 ALA A C 1
ATOM 1338 O O . ALA A 1 167 ? 3.077 -18.041 -35.836 1.00 51.03 167 ALA A O 1
#

Secondary structure (DSSP, 8-state):
-HHHHHHHHHH-HHHHHHHHHHHHHHHHHHTTS----S---HHHHHHHHHHHHHSB-TTT-SBSSSSB---HHHHHHHHHHHHTTS-THHHHHHHHHHHHHHHSTTB-TTT-SB-S-BSSSSS-SB-----HHHHHHHHHHHHHHHHHHSTT---GGGTT-GGGS--

Mean predicted aligned error: 11.85 Å

Sequence (167 aa):
MLESVARSYQNSREEIDRVTGQITSQMGRTGQMPVNDSPVTVDTLHEAYTTLATNFDYQNGGTGNAPKFPQAMNLEVLLRYYRHGYNDRALEMVNLTLEKMARGGIYDQIAGGFARYSVDAYWLVPHFEKMLYDNALLARLYLHAHQSTWSGYVPENLRGDPRLYSA

Solvent-accessible surface area (backbone atoms only — not comparable to full-atom values): 9371 Å² total; per-residue (Å²): 110,71,69,59,55,53,51,47,60,71,74,37,51,70,56,51,51,51,51,49,50,52,51,50,58,51,50,53,52,65,76,58,56,74,81,72,82,67,76,90,45,72,65,56,52,53,52,50,48,51,55,50,63,72,50,41,35,90,88,43,29,48,52,72,53,62,66,24,56,80,57,45,70,62,42,49,51,30,43,50,45,26,38,55,67,75,41,71,66,33,43,53,48,38,51,44,23,53,51,34,37,65,74,18,44,19,25,38,90,84,84,55,60,43,30,60,27,10,64,35,57,63,24,51,47,45,42,83,56,68,45,69,67,62,40,53,46,41,54,52,45,55,51,52,53,51,53,69,68,38,96,83,55,69,43,62,76,51,72,80,48,72,77,80,73,70,126